Protein AF-A0A923BJ63-F1 (afdb_monomer_lite)

Sequence (170 aa):
MALALPLQIGCSKPSNIPSVPALPPNDTPEGKLARVMQRLDSAIETAQAASGSGVISERRAYHKLLPASAGSALPEAVVFIETTRALAPRAMNDASQAKFAAELEESGEEPSDETRKPLVVEDEKSVEVVEYPLSYDGQRWKLVEELQSKTEDGSPSMEYILFDYALDAN

Secondary structure (DSSP, 8-state):
----------------------PPPTTSHHHHHHHHHHHHHHHHHHHHTT--SSEEEEEEEEEEEEPPPTT--S-EEEEEEEEEEEE-HHHHHHHHHHHHHHHHHHHT----GGGG---------EEEEEEEEEEE-SS-EEESSPPPSB-TTSSBPHHHHHHHHHHH--

Radius of gyration: 27.0 Å; chains: 1; bounding box: 70×40×100 Å

pLDDT: mean 73.63, std 16.7, range [36.0, 94.0]

Structure (mmCIF, N/CA/C/O backbone):
data_AF-A0A923BJ63-F1
#
_entry.id   AF-A0A923BJ63-F1
#
loop_
_atom_site.group_PDB
_atom_site.id
_atom_site.type_symbol
_atom_site.label_atom_id
_atom_site.label_alt_id
_atom_site.label_comp_id
_atom_site.label_asym_id
_atom_site.label_entity_id
_atom_site.label_seq_id
_atom_site.pdbx_PDB_ins_code
_atom_site.Cartn_x
_atom_site.Cartn_y
_atom_site.Cartn_z
_atom_site.occupancy
_atom_site.B_iso_or_equiv
_atom_site.auth_seq_id
_atom_site.auth_comp_id
_atom_site.auth_asym_id
_atom_site.auth_atom_id
_atom_site.pdbx_PDB_model_num
ATOM 1 N N . MET A 1 1 ? -45.704 2.823 -52.641 1.00 36.00 1 MET A N 1
ATOM 2 C CA . MET A 1 1 ? -44.850 1.873 -51.899 1.00 36.00 1 MET A CA 1
ATOM 3 C C . MET A 1 1 ? -43.764 2.696 -51.199 1.00 36.00 1 MET A C 1
ATOM 5 O O . MET A 1 1 ? -43.123 3.453 -51.907 1.00 36.00 1 MET A O 1
ATOM 9 N N . ALA A 1 2 ? -43.683 2.594 -49.858 1.00 39.44 2 ALA A N 1
ATOM 10 C CA . ALA A 1 2 ? -42.667 3.062 -48.875 1.00 39.44 2 ALA A CA 1
ATOM 11 C C . ALA A 1 2 ? -42.150 4.533 -48.935 1.00 39.44 2 ALA A C 1
ATOM 13 O O . ALA A 1 2 ? -41.560 4.928 -49.928 1.00 39.44 2 ALA A O 1
ATOM 14 N N . LEU A 1 3 ? -42.460 5.451 -47.994 1.00 43.16 3 LEU A N 1
ATOM 15 C CA . LEU A 1 3 ? -41.984 5.650 -46.592 1.00 43.16 3 LEU A CA 1
ATOM 16 C C . LEU A 1 3 ? -40.462 5.857 -46.427 1.00 43.16 3 LEU A C 1
ATOM 18 O O . LEU A 1 3 ? -39.726 4.887 -46.555 1.00 43.16 3 LEU A O 1
ATOM 22 N N . ALA A 1 4 ? -40.034 7.079 -46.048 1.00 38.94 4 ALA A N 1
ATOM 23 C CA . ALA A 1 4 ? -39.239 7.380 -44.830 1.00 38.94 4 ALA A CA 1
ATOM 24 C C . ALA A 1 4 ? -38.659 8.828 -44.804 1.00 38.94 4 ALA A C 1
ATOM 26 O O . ALA A 1 4 ? -37.854 9.203 -45.650 1.00 38.94 4 ALA A O 1
ATOM 27 N N . LEU A 1 5 ? -39.050 9.616 -43.788 1.00 38.22 5 LEU A N 1
ATOM 28 C CA . LEU A 1 5 ? -38.247 10.674 -43.123 1.00 38.22 5 LEU A CA 1
ATOM 29 C C . LEU A 1 5 ? -37.298 10.002 -42.091 1.00 38.22 5 LEU A C 1
ATOM 31 O O . LEU A 1 5 ? -37.483 8.806 -41.852 1.00 38.22 5 LEU A O 1
ATOM 35 N N . PRO A 1 6 ? -36.501 10.717 -41.260 1.00 61.91 6 PRO A N 1
ATOM 36 C CA . PRO A 1 6 ? -35.666 11.934 -41.387 1.00 61.91 6 PRO A CA 1
ATOM 37 C C . PRO A 1 6 ? -34.220 11.645 -40.876 1.00 61.91 6 PRO A C 1
ATOM 39 O O . PRO A 1 6 ? -33.954 10.519 -40.485 1.00 61.91 6 PRO A O 1
ATOM 42 N N . LEU A 1 7 ? -33.296 12.620 -40.776 1.00 41.38 7 LEU A N 1
ATOM 43 C CA . LEU A 1 7 ? -32.372 12.699 -39.618 1.00 41.38 7 LEU A CA 1
ATOM 44 C C . LEU A 1 7 ? -31.555 13.995 -39.563 1.00 41.38 7 LEU A C 1
ATOM 46 O O . LEU A 1 7 ? -31.136 14.574 -40.560 1.00 41.38 7 LEU A O 1
ATOM 50 N N . GLN A 1 8 ? -31.414 14.443 -38.325 1.00 42.31 8 GLN A N 1
ATOM 51 C CA . GLN A 1 8 ? -30.975 15.744 -37.862 1.00 42.31 8 GLN A CA 1
ATOM 52 C C . GLN A 1 8 ? -29.452 15.882 -37.940 1.00 42.31 8 GLN A C 1
ATOM 54 O O . GLN A 1 8 ? -28.720 15.020 -37.460 1.00 42.31 8 GLN A O 1
ATOM 59 N N . ILE A 1 9 ? -28.970 17.014 -38.457 1.00 44.84 9 ILE A N 1
ATOM 60 C CA . ILE A 1 9 ? -27.589 17.462 -38.246 1.00 44.84 9 ILE A CA 1
ATOM 61 C C . ILE A 1 9 ? -27.525 18.023 -36.822 1.00 44.84 9 ILE A C 1
ATOM 63 O O . ILE A 1 9 ? -27.707 19.213 -36.584 1.00 44.84 9 ILE A O 1
ATOM 67 N N . GLY A 1 10 ? -27.341 17.125 -35.862 1.00 48.03 10 GLY A N 1
ATOM 68 C CA . GLY A 1 10 ? -26.944 17.445 -34.501 1.00 48.03 10 GLY A CA 1
ATOM 69 C C . GLY A 1 10 ? -25.548 16.890 -34.264 1.00 48.03 10 GLY A C 1
ATOM 70 O O . GLY A 1 10 ? -25.413 15.731 -33.898 1.00 48.03 10 GLY A O 1
ATOM 71 N N . CYS A 1 11 ? -24.511 17.706 -34.453 1.00 48.28 11 CYS A N 1
ATOM 72 C CA . CYS A 1 11 ? -23.184 17.424 -33.904 1.00 48.28 11 CYS A CA 1
ATOM 73 C C . CYS A 1 11 ? -22.802 18.550 -32.945 1.00 48.28 11 CYS A C 1
ATOM 75 O O . CYS A 1 11 ? -22.152 19.529 -33.293 1.00 48.28 11 CYS A O 1
ATOM 77 N N . SER A 1 12 ? -23.354 18.408 -31.742 1.00 45.59 12 SER A N 1
ATOM 78 C CA . SER A 1 12 ? -22.628 18.360 -30.473 1.00 45.59 12 SER A CA 1
ATOM 79 C C . SER A 1 12 ? -21.395 19.257 -30.356 1.00 45.59 12 SER A C 1
ATOM 81 O O . SER A 1 12 ? -20.325 18.953 -30.879 1.00 45.59 12 SER A O 1
ATOM 83 N N . LYS A 1 13 ? -21.539 20.320 -29.555 1.00 47.34 13 LYS A N 1
ATOM 84 C CA . LYS A 1 13 ? -20.419 21.029 -28.921 1.00 47.34 13 LYS A CA 1
ATOM 85 C C . LYS A 1 13 ? -19.425 20.008 -28.342 1.00 47.34 13 LYS A C 1
ATOM 87 O O . LYS A 1 13 ? -19.888 19.053 -27.710 1.00 47.34 13 LYS A O 1
ATOM 92 N N . PRO A 1 14 ? -18.102 20.201 -28.490 1.00 52.16 14 PRO A N 1
ATOM 93 C CA . PRO A 1 14 ? -17.137 19.386 -27.770 1.00 52.16 14 PRO A CA 1
ATOM 94 C C . PRO A 1 14 ? -17.382 19.595 -26.277 1.00 52.16 14 PRO A C 1
ATOM 96 O O . PRO A 1 14 ? -17.186 20.687 -25.740 1.00 52.16 14 PRO A O 1
ATOM 99 N N . SER A 1 15 ? -17.898 18.554 -25.627 1.00 44.81 15 SER A N 1
ATOM 100 C CA . SER A 1 15 ? -17.966 18.494 -24.177 1.00 44.81 15 SER A CA 1
ATOM 101 C C . SER A 1 15 ? -16.526 18.575 -23.694 1.00 44.81 15 SER A C 1
ATOM 103 O O . SER A 1 15 ? -15.715 17.710 -24.018 1.00 44.81 15 SER A O 1
ATOM 105 N N . ASN A 1 16 ? -16.192 19.656 -22.995 1.00 51.94 16 ASN A N 1
ATOM 106 C CA . ASN A 1 16 ? -14.914 19.824 -22.323 1.00 51.94 16 ASN A CA 1
ATOM 107 C C . ASN A 1 16 ? -14.918 18.852 -21.138 1.00 51.94 16 ASN A C 1
ATOM 109 O O . ASN A 1 16 ? -15.285 19.212 -20.022 1.00 51.94 16 ASN A O 1
ATOM 113 N N . ILE A 1 17 ? -14.671 17.574 -21.430 1.00 57.41 17 ILE A N 1
ATOM 114 C CA . ILE A 1 17 ? -14.487 16.553 -20.409 1.00 57.41 17 ILE A CA 1
ATOM 115 C C . ILE A 1 17 ? -13.177 16.940 -19.722 1.00 57.41 17 ILE A C 1
ATOM 117 O O . ILE A 1 17 ? -12.162 17.038 -20.416 1.00 57.41 17 ILE A O 1
ATOM 121 N N . PRO A 1 18 ? -13.176 17.219 -18.408 1.00 49.69 18 PRO A N 1
ATOM 122 C CA . PRO A 1 18 ? -11.935 17.485 -17.701 1.00 49.69 18 PRO A CA 1
ATOM 123 C C . PRO A 1 18 ? -11.003 16.298 -17.938 1.00 49.69 18 PRO A C 1
ATOM 125 O O . PRO A 1 18 ? -11.389 15.156 -17.684 1.00 49.69 18 PRO A O 1
ATOM 128 N N . SER A 1 19 ? -9.815 16.563 -18.491 1.00 52.00 19 SER A N 1
ATOM 129 C CA . SER A 1 19 ? -8.790 15.542 -18.692 1.00 52.00 19 SER A CA 1
ATOM 130 C C . SER A 1 19 ? -8.516 14.880 -17.352 1.00 52.00 19 SER A C 1
ATOM 132 O O . SER A 1 19 ? -7.867 15.462 -16.484 1.00 52.00 19 SER A O 1
ATOM 134 N N . VAL A 1 20 ? -9.030 13.663 -17.185 1.00 58.97 20 VAL A N 1
ATOM 135 C CA . VAL A 1 20 ? -8.563 12.756 -16.142 1.00 58.97 20 VAL A CA 1
ATOM 136 C C . VAL A 1 20 ? -7.048 12.656 -16.335 1.00 58.97 20 VAL A C 1
ATOM 138 O O . VAL A 1 20 ? -6.621 12.488 -17.484 1.00 58.97 20 VAL A O 1
ATOM 141 N N . PRO A 1 21 ? -6.228 12.813 -15.279 1.00 58.03 21 PRO A N 1
ATOM 142 C CA . PRO A 1 21 ? -4.788 12.644 -15.394 1.00 58.03 21 PRO A CA 1
ATOM 143 C C . PRO A 1 21 ? -4.507 11.326 -16.114 1.00 58.03 21 PRO A C 1
ATOM 145 O O . PRO A 1 21 ? -4.928 10.263 -15.658 1.00 58.03 21 PRO A O 1
ATOM 148 N N . ALA A 1 22 ? -3.888 11.406 -17.292 1.00 65.62 22 ALA A N 1
ATOM 149 C CA . ALA A 1 22 ? -3.609 10.221 -18.079 1.00 65.62 22 ALA A CA 1
ATOM 150 C C . ALA A 1 22 ? -2.609 9.372 -17.293 1.00 65.62 22 ALA A C 1
ATOM 152 O O . ALA A 1 22 ? -1.481 9.803 -17.049 1.00 65.62 22 ALA A O 1
ATOM 153 N N . LEU A 1 23 ? -3.043 8.186 -16.863 1.00 69.69 23 LEU A N 1
ATOM 154 C CA . LEU A 1 23 ? -2.148 7.212 -16.255 1.00 69.69 23 LEU A CA 1
ATOM 155 C C . LEU A 1 23 ? -1.012 6.888 -17.242 1.00 69.69 23 LEU A C 1
ATOM 157 O O . LEU A 1 23 ? -1.256 6.851 -18.455 1.00 69.69 23 LEU A O 1
ATOM 161 N N . PRO A 1 24 ? 0.217 6.646 -16.748 1.00 76.94 24 PRO A N 1
ATOM 162 C CA . PRO A 1 24 ? 1.320 6.257 -17.611 1.00 76.94 24 PRO A CA 1
ATOM 163 C C . PRO A 1 24 ? 0.982 4.974 -18.392 1.00 76.94 24 PRO A C 1
ATOM 165 O O . PRO A 1 24 ? 0.133 4.186 -17.955 1.00 76.94 24 PRO A O 1
ATOM 168 N N . PRO A 1 25 ? 1.635 4.734 -19.545 1.00 80.44 25 PRO A N 1
ATOM 169 C CA . PRO A 1 25 ? 1.385 3.540 -20.340 1.00 80.44 25 PRO A CA 1
ATOM 170 C C . PRO A 1 25 ? 1.585 2.271 -19.508 1.00 80.44 25 PRO A C 1
ATOM 172 O O . PRO A 1 25 ? 2.554 2.153 -18.766 1.00 80.44 25 PRO A O 1
ATOM 175 N N . ASN A 1 26 ? 0.680 1.304 -19.658 1.00 79.00 26 ASN A N 1
ATOM 176 C CA . ASN A 1 26 ? 0.660 0.096 -18.828 1.00 79.00 26 ASN A CA 1
ATOM 177 C C . ASN A 1 26 ? 1.939 -0.747 -18.900 1.00 79.00 26 ASN A C 1
ATOM 179 O O . ASN A 1 26 ? 2.272 -1.476 -17.974 1.00 79.00 26 ASN A O 1
ATOM 183 N N . ASP A 1 27 ? 2.635 -0.691 -20.027 1.00 82.88 27 ASP A N 1
ATOM 184 C CA . ASP A 1 27 ? 3.754 -1.592 -20.276 1.00 82.88 27 ASP A CA 1
ATOM 185 C C . ASP A 1 27 ? 5.067 -1.071 -19.681 1.00 82.88 27 ASP A C 1
ATOM 187 O O . ASP A 1 27 ? 6.074 -1.778 -19.709 1.00 82.88 27 ASP A O 1
ATOM 191 N N . THR A 1 28 ? 5.062 0.135 -19.101 1.00 87.88 28 THR A N 1
ATOM 192 C CA . THR A 1 28 ? 6.224 0.683 -18.398 1.00 87.88 28 THR A CA 1
ATOM 193 C C . THR A 1 28 ? 6.182 0.326 -16.909 1.00 87.88 28 THR A C 1
ATOM 195 O O . THR A 1 28 ? 5.098 0.161 -16.333 1.00 87.88 28 THR A O 1
ATOM 198 N N . PRO A 1 29 ? 7.347 0.207 -16.246 1.00 87.88 29 PRO A N 1
ATOM 199 C CA . PRO A 1 29 ? 7.395 -0.018 -14.804 1.00 87.88 29 PRO A CA 1
ATOM 200 C C . PRO A 1 29 ? 6.639 1.072 -14.029 1.00 87.88 29 PRO A C 1
ATOM 202 O O . PRO A 1 29 ? 5.953 0.760 -13.059 1.00 87.88 29 PRO A O 1
ATOM 205 N N . GLU A 1 30 ? 6.667 2.323 -14.490 1.00 89.75 30 GLU A N 1
ATOM 206 C CA . GLU A 1 30 ? 5.938 3.442 -13.884 1.00 89.75 30 GLU A CA 1
ATOM 207 C C . GLU A 1 30 ? 4.420 3.290 -14.026 1.00 89.75 30 GLU A C 1
ATOM 209 O O . GLU A 1 30 ? 3.691 3.523 -13.065 1.00 89.75 30 GLU A O 1
ATOM 214 N N . GLY A 1 31 ? 3.925 2.858 -15.191 1.00 88.38 31 GLY A N 1
ATOM 215 C CA . GLY A 1 31 ? 2.497 2.600 -15.396 1.00 88.38 31 GLY A CA 1
ATOM 216 C C . GLY A 1 31 ? 1.980 1.455 -14.532 1.00 88.38 31 GLY A C 1
ATOM 217 O O . GLY A 1 31 ? 0.903 1.555 -13.940 1.00 88.38 31 GLY A O 1
ATOM 218 N N . LYS A 1 32 ? 2.776 0.392 -14.385 1.00 91.00 32 LYS A N 1
ATOM 219 C CA . LYS A 1 32 ? 2.455 -0.717 -13.476 1.00 91.00 32 LYS A CA 1
ATOM 220 C C . LYS A 1 32 ? 2.478 -0.274 -12.019 1.00 91.00 32 LYS A C 1
ATOM 222 O O . LYS A 1 32 ? 1.567 -0.631 -11.277 1.00 91.00 32 LYS A O 1
ATOM 227 N N . LEU A 1 33 ? 3.458 0.542 -11.623 1.00 92.25 33 LEU A N 1
ATOM 228 C CA . LEU A 1 33 ? 3.525 1.089 -10.267 1.00 92.25 33 LEU A CA 1
ATOM 229 C C . LEU A 1 33 ? 2.314 1.976 -9.973 1.00 92.25 33 LEU A C 1
ATOM 231 O O . LEU A 1 33 ? 1.689 1.827 -8.930 1.00 92.25 33 LEU A O 1
ATOM 235 N N . ALA A 1 34 ? 1.918 2.837 -10.914 1.00 91.25 34 ALA A N 1
ATOM 236 C CA . ALA A 1 34 ? 0.743 3.691 -10.761 1.00 91.25 34 ALA A CA 1
ATOM 237 C C . ALA A 1 34 ? -0.537 2.875 -10.504 1.00 91.25 34 ALA A C 1
ATOM 239 O O . ALA A 1 34 ? -1.371 3.271 -9.694 1.00 91.25 34 ALA A O 1
ATOM 240 N N . ARG A 1 35 ? -0.675 1.699 -11.128 1.00 90.69 35 ARG A N 1
ATOM 241 C CA . ARG A 1 35 ? -1.800 0.784 -10.871 1.00 90.69 35 ARG A CA 1
ATOM 242 C C . ARG A 1 35 ? -1.710 0.062 -9.539 1.00 90.69 35 ARG A C 1
ATOM 244 O O . ARG A 1 35 ? -2.750 -0.225 -8.953 1.00 90.69 35 ARG A O 1
ATOM 251 N N . VAL A 1 36 ? -0.504 -0.284 -9.091 1.00 92.50 36 VAL A N 1
ATOM 252 C CA . VAL A 1 36 ? -0.293 -0.801 -7.730 1.00 92.50 36 VAL A CA 1
ATOM 253 C C . VAL A 1 36 ? -0.757 0.256 -6.727 1.00 92.50 36 VAL A C 1
ATOM 255 O O . VAL A 1 36 ? -1.585 -0.047 -5.877 1.00 92.50 36 VAL A O 1
ATOM 258 N N . MET A 1 37 ? -0.336 1.512 -6.900 1.00 93.75 37 MET A N 1
ATOM 259 C CA . MET A 1 37 ? -0.740 2.623 -6.032 1.00 93.75 37 MET A CA 1
ATOM 260 C C . MET A 1 37 ? -2.248 2.872 -6.055 1.00 93.75 37 MET A C 1
ATOM 262 O O . MET A 1 37 ? -2.862 2.941 -5.000 1.00 93.75 37 MET A O 1
ATOM 266 N N . GLN A 1 38 ? -2.877 2.902 -7.233 1.00 91.12 38 GLN A N 1
ATOM 267 C CA . GLN A 1 38 ? -4.327 3.088 -7.340 1.00 91.12 38 GLN A CA 1
ATOM 268 C C . GLN A 1 38 ? -5.119 1.991 -6.602 1.00 91.12 38 GLN A C 1
ATOM 270 O O . GLN A 1 38 ? -6.151 2.261 -5.983 1.00 91.12 38 GLN A O 1
ATOM 275 N N . ARG A 1 39 ? -4.652 0.738 -6.671 1.00 91.00 39 ARG A N 1
ATOM 276 C CA . ARG A 1 39 ? -5.269 -0.381 -5.945 1.00 91.00 39 ARG A CA 1
ATOM 277 C C . ARG A 1 39 ? -5.029 -0.283 -4.448 1.00 91.00 39 ARG A C 1
ATOM 279 O O . ARG A 1 39 ? -5.951 -0.556 -3.685 1.00 91.00 39 ARG A O 1
ATOM 286 N N . LEU A 1 40 ? -3.827 0.123 -4.050 1.00 91.62 40 LEU A N 1
ATOM 287 C CA . LEU A 1 40 ? -3.475 0.346 -2.655 1.00 91.62 40 LEU A CA 1
ATOM 288 C C . LEU A 1 40 ? -4.359 1.436 -2.036 1.00 91.62 40 LEU A C 1
ATOM 290 O O . LEU A 1 40 ? -4.938 1.207 -0.980 1.00 91.62 40 LEU A O 1
ATOM 294 N N . ASP A 1 41 ? -4.553 2.556 -2.734 1.00 90.25 41 ASP A N 1
ATOM 295 C CA . ASP A 1 41 ? -5.453 3.633 -2.307 1.00 90.25 41 ASP A CA 1
ATOM 296 C C . ASP A 1 41 ? -6.894 3.125 -2.153 1.00 90.25 41 ASP A C 1
ATOM 298 O O . ASP A 1 41 ? -7.514 3.309 -1.108 1.00 90.25 41 ASP A O 1
ATOM 302 N N . SER A 1 42 ? -7.400 2.381 -3.144 1.00 88.81 42 SER A N 1
ATOM 303 C CA . SER A 1 42 ? -8.751 1.794 -3.090 1.00 88.81 42 SER A CA 1
ATOM 304 C C . SER A 1 42 ? -8.924 0.828 -1.905 1.00 88.81 42 SER A C 1
ATOM 306 O O . SER A 1 42 ? -9.973 0.791 -1.252 1.00 88.81 42 SER A O 1
ATOM 308 N N . ALA A 1 43 ? -7.894 0.030 -1.613 1.00 87.56 43 ALA A N 1
ATOM 309 C CA . ALA A 1 43 ? -7.899 -0.9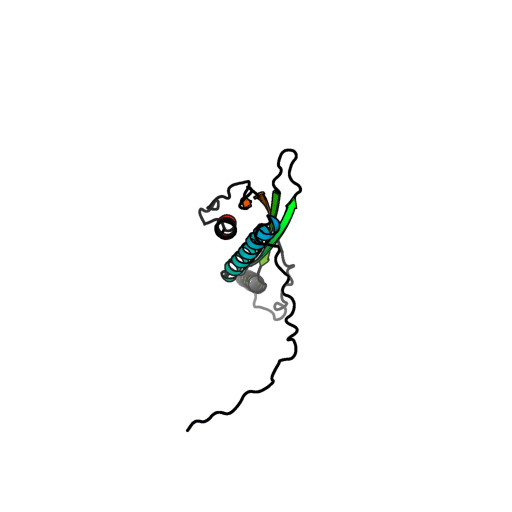05 -0.495 1.00 87.56 43 ALA A CA 1
ATOM 310 C C . ALA A 1 43 ? -7.836 -0.172 0.855 1.00 87.56 43 ALA A C 1
ATOM 312 O O . ALA A 1 43 ? -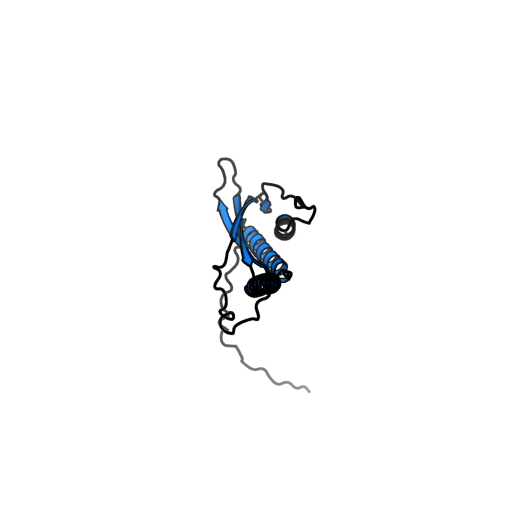8.556 -0.539 1.784 1.00 87.56 43 ALA A O 1
ATOM 313 N N . ILE A 1 44 ? -7.048 0.903 0.947 1.00 88.06 44 ILE A N 1
ATOM 314 C CA . ILE A 1 44 ? -6.967 1.774 2.124 1.00 88.06 44 ILE A CA 1
ATOM 315 C C . ILE A 1 44 ? -8.306 2.472 2.403 1.00 88.06 44 ILE A C 1
ATOM 317 O O . ILE A 1 44 ? -8.735 2.530 3.556 1.00 88.06 44 ILE A O 1
ATOM 321 N N . GLU A 1 45 ? -8.994 2.978 1.382 1.00 85.81 45 GLU A N 1
ATOM 322 C CA . GLU A 1 45 ? -10.315 3.597 1.553 1.00 85.81 45 GLU A CA 1
ATOM 323 C C . GLU A 1 45 ? -11.341 2.583 2.081 1.00 85.81 45 GLU A C 1
ATOM 325 O O . GLU A 1 45 ? -12.063 2.849 3.046 1.00 85.81 45 GLU A O 1
ATOM 330 N N . THR A 1 46 ? -11.348 1.378 1.504 1.00 81.56 46 THR A N 1
ATOM 331 C CA . THR A 1 46 ? -12.236 0.282 1.928 1.00 81.56 46 THR A CA 1
ATOM 332 C C . THR A 1 46 ? -11.959 -0.134 3.375 1.00 81.56 46 THR A C 1
ATOM 334 O O . THR A 1 46 ? -12.878 -0.348 4.165 1.00 81.56 46 THR A O 1
ATOM 337 N N . ALA A 1 47 ? -10.682 -0.202 3.739 1.00 76.50 47 ALA A N 1
ATOM 338 C CA . ALA A 1 47 ? -10.208 -0.502 5.078 1.00 76.50 47 ALA A CA 1
ATOM 339 C C . ALA A 1 47 ? -10.653 0.517 6.137 1.00 76.50 47 ALA A C 1
ATOM 341 O O . ALA A 1 47 ? -11.046 0.145 7.243 1.00 76.50 47 ALA A O 1
ATOM 342 N N . GLN A 1 48 ? -10.581 1.810 5.816 1.00 71.12 48 GLN A N 1
ATOM 343 C CA . GLN A 1 48 ? -10.959 2.882 6.739 1.00 71.12 48 GLN A CA 1
ATOM 344 C C . GLN A 1 48 ? -12.466 2.915 7.003 1.00 71.12 48 GLN A C 1
ATOM 346 O O . GLN A 1 48 ? -12.880 3.184 8.133 1.00 71.12 48 GLN A O 1
ATOM 351 N N . ALA A 1 49 ? -13.284 2.570 6.004 1.00 60.41 49 ALA A N 1
ATOM 352 C CA . ALA A 1 49 ? -14.743 2.562 6.112 1.00 60.41 49 ALA A CA 1
ATOM 353 C C . ALA A 1 49 ? -15.291 1.601 7.192 1.00 60.41 49 ALA A C 1
ATOM 355 O O . ALA A 1 49 ? -16.440 1.740 7.608 1.00 60.41 49 ALA A O 1
ATOM 356 N N . ALA A 1 50 ? -14.480 0.658 7.685 1.00 59.00 50 ALA A N 1
ATOM 357 C CA . ALA A 1 50 ? -14.859 -0.311 8.715 1.00 59.00 50 ALA A CA 1
ATOM 358 C C . ALA A 1 50 ? -14.623 0.157 10.174 1.00 59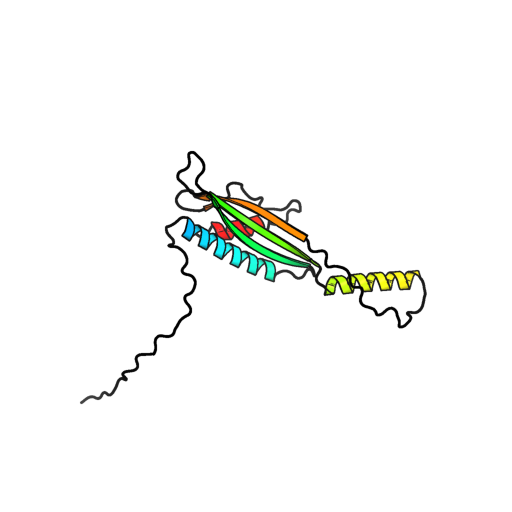.00 50 ALA A C 1
ATOM 360 O O . ALA A 1 50 ? -14.877 -0.604 11.109 1.00 59.00 50 ALA A O 1
ATOM 361 N N . SER A 1 51 ? -14.134 1.381 10.413 1.00 53.31 51 SER A N 1
ATOM 362 C CA . SER A 1 51 ? -13.682 1.803 11.752 1.00 53.31 51 SER A CA 1
ATOM 363 C C . SER A 1 51 ? -14.807 2.364 12.640 1.00 53.31 51 SER A C 1
ATOM 365 O O . SER A 1 51 ? -15.183 3.527 12.532 1.00 53.31 51 SER A O 1
ATOM 367 N N . GLY A 1 52 ? -15.309 1.552 13.580 1.00 54.53 52 GLY A N 1
ATOM 368 C CA . GLY A 1 52 ? -16.303 1.936 14.604 1.00 54.53 52 GLY A CA 1
ATOM 369 C C . GLY A 1 52 ? -15.736 2.277 15.995 1.00 54.53 52 GLY A C 1
ATOM 370 O O . GLY A 1 52 ? -16.489 2.329 16.961 1.00 54.53 52 GLY A O 1
ATOM 371 N N . SER A 1 53 ? -14.419 2.471 16.130 1.00 58.56 53 SER A N 1
ATOM 372 C CA . SER A 1 53 ? -13.706 2.430 17.425 1.00 58.56 53 SER A CA 1
ATOM 373 C C . SER A 1 53 ? -13.570 3.773 18.165 1.00 58.56 53 SER A C 1
ATOM 375 O O . SER A 1 53 ? -12.872 3.841 19.174 1.00 58.56 53 SER A O 1
ATOM 377 N N . GLY A 1 54 ? -14.155 4.867 17.667 1.00 57.97 54 GLY A N 1
ATOM 378 C CA . GLY A 1 54 ? -13.940 6.195 18.267 1.00 57.97 54 GLY A CA 1
ATOM 379 C C . GLY A 1 54 ? -12.495 6.709 18.152 1.00 57.97 54 GLY A C 1
ATOM 380 O O . GLY A 1 54 ? -12.134 7.673 18.818 1.00 57.97 54 GLY A O 1
ATOM 381 N N . VAL A 1 55 ? -11.679 6.091 17.294 1.00 65.75 55 VAL A N 1
ATOM 382 C CA . VAL A 1 55 ? -10.347 6.546 16.879 1.00 65.75 55 VAL A CA 1
ATOM 383 C C . VAL A 1 55 ? -10.425 6.843 15.387 1.00 65.75 55 VAL A C 1
ATOM 385 O O . VAL A 1 55 ? -10.847 5.988 14.607 1.00 65.75 55 VAL A O 1
ATOM 388 N N . ILE A 1 56 ? -10.038 8.052 14.988 1.00 65.12 56 ILE A N 1
ATOM 389 C CA . ILE A 1 56 ? -9.857 8.415 13.585 1.00 65.12 56 ILE A CA 1
ATOM 390 C C . ILE A 1 56 ? -8.478 7.902 13.178 1.00 65.12 56 ILE A C 1
ATOM 392 O O . ILE A 1 56 ? -7.458 8.395 13.658 1.00 65.12 56 ILE A O 1
ATOM 396 N N . SER A 1 57 ? -8.454 6.883 12.321 1.00 72.19 57 SER A N 1
ATOM 397 C CA . SER A 1 57 ? -7.234 6.396 11.681 1.00 72.19 57 SER A CA 1
ATOM 398 C C . SER A 1 57 ? -7.279 6.762 10.203 1.00 72.19 57 SER A C 1
ATOM 400 O O . SER A 1 57 ? -7.993 6.133 9.426 1.00 72.19 57 SER A O 1
ATOM 402 N N . GLU A 1 58 ? -6.526 7.790 9.822 1.00 82.88 58 GLU A N 1
ATOM 403 C CA . GLU A 1 58 ? -6.302 8.127 8.419 1.00 82.88 58 GLU A CA 1
ATOM 404 C C . GLU A 1 58 ? -5.034 7.428 7.942 1.00 82.88 58 GLU A C 1
ATOM 406 O O . GLU A 1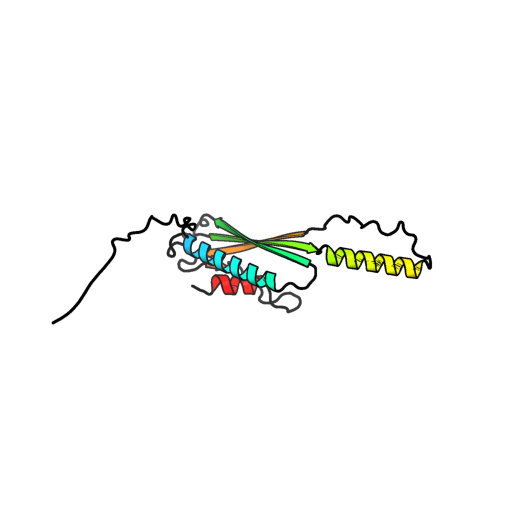 58 ? -4.007 7.452 8.615 1.00 82.88 58 GLU A O 1
ATOM 411 N N . ARG A 1 59 ? -5.101 6.815 6.766 1.00 87.00 59 ARG A N 1
ATOM 412 C CA . ARG A 1 59 ? -3.960 6.215 6.079 1.00 87.00 59 ARG A CA 1
ATOM 413 C C . ARG A 1 59 ? -3.815 6.814 4.694 1.00 87.00 59 ARG A C 1
ATOM 415 O O . ARG A 1 59 ? -4.817 7.018 4.009 1.00 87.00 59 ARG A O 1
ATOM 422 N N . ARG A 1 60 ? -2.579 7.074 4.284 1.00 88.12 60 ARG A N 1
ATOM 423 C CA . ARG A 1 60 ? -2.245 7.571 2.946 1.00 88.12 60 ARG A CA 1
ATOM 424 C C . ARG A 1 60 ? -1.032 6.831 2.421 1.00 88.12 60 ARG A C 1
ATOM 426 O O . ARG A 1 60 ? -0.060 6.663 3.154 1.00 88.12 60 ARG A O 1
ATOM 433 N N . ALA A 1 61 ? -1.095 6.420 1.160 1.00 89.94 61 ALA A N 1
ATOM 434 C CA . ALA A 1 61 ? 0.036 5.828 0.476 1.00 89.94 61 ALA A CA 1
ATOM 435 C C . ALA A 1 61 ? 0.676 6.842 -0.477 1.00 89.94 61 ALA A C 1
ATOM 437 O O . ALA A 1 61 ? -0.002 7.593 -1.176 1.00 89.94 61 ALA A O 1
ATOM 438 N N . TYR A 1 62 ? 1.999 6.860 -0.526 1.00 91.81 62 TYR A N 1
ATOM 439 C CA . TYR A 1 62 ? 2.756 7.585 -1.542 1.00 91.81 62 TYR A CA 1
ATOM 440 C C . TYR A 1 62 ? 3.977 6.770 -1.945 1.00 91.81 62 TYR A C 1
ATOM 442 O O . TYR A 1 62 ? 4.344 5.813 -1.271 1.00 91.81 62 TYR A O 1
ATOM 450 N N . HIS A 1 63 ? 4.593 7.103 -3.076 1.00 92.50 63 HIS A N 1
ATOM 451 C CA . HIS A 1 63 ? 5.716 6.331 -3.593 1.00 92.50 63 HIS A CA 1
ATOM 452 C C . HIS A 1 63 ? 6.835 7.221 -4.108 1.00 92.50 63 HIS A C 1
ATOM 454 O O . HIS A 1 63 ? 6.621 8.360 -4.527 1.00 92.50 63 HIS A O 1
ATOM 460 N N . LYS A 1 64 ? 8.037 6.654 -4.119 1.00 92.38 64 LYS A N 1
ATOM 461 C CA . LYS A 1 64 ? 9.218 7.236 -4.740 1.00 92.38 64 LYS A CA 1
ATOM 462 C C . LYS A 1 64 ? 9.886 6.186 -5.613 1.00 92.38 64 LYS A C 1
ATOM 464 O O . LYS A 1 64 ? 10.242 5.120 -5.124 1.00 92.38 64 LYS A O 1
ATOM 469 N N . LEU A 1 65 ? 10.082 6.505 -6.889 1.00 90.31 65 LEU A N 1
ATOM 470 C CA . LEU A 1 65 ? 10.934 5.712 -7.772 1.00 90.31 65 LEU A CA 1
ATOM 471 C C . LEU A 1 65 ? 12.399 5.974 -7.429 1.00 90.31 65 LEU A C 1
ATOM 473 O O . LEU A 1 65 ? 12.821 7.127 -7.285 1.00 90.31 65 LEU A O 1
ATOM 477 N N . LEU A 1 66 ? 13.163 4.900 -7.294 1.00 87.19 66 LEU A N 1
ATOM 478 C CA . LEU A 1 66 ? 14.594 4.941 -7.065 1.00 87.19 66 LEU A CA 1
ATOM 479 C C . LEU A 1 66 ? 15.334 4.648 -8.376 1.00 87.19 66 LEU A C 1
ATOM 481 O O . LEU A 1 66 ? 14.878 3.828 -9.182 1.00 87.19 66 LEU A O 1
ATOM 485 N N . PRO A 1 67 ? 16.479 5.310 -8.618 1.00 76.88 67 PRO A N 1
ATOM 486 C CA . PRO A 1 67 ? 17.366 4.895 -9.693 1.00 76.88 67 PRO A CA 1
ATOM 487 C C . PRO A 1 67 ? 17.836 3.461 -9.424 1.00 76.88 67 PRO A C 1
ATOM 489 O O . PRO A 1 67 ? 18.043 3.088 -8.271 1.00 76.88 67 PRO A O 1
ATOM 492 N N . ALA A 1 68 ? 18.016 2.669 -10.480 1.00 74.44 68 ALA A N 1
ATOM 493 C CA . ALA A 1 68 ? 18.474 1.293 -10.333 1.00 74.44 68 ALA A CA 1
ATOM 494 C C . ALA A 1 68 ? 19.822 1.234 -9.587 1.00 74.44 68 ALA A C 1
ATOM 496 O O . ALA A 1 68 ? 20.750 1.992 -9.896 1.00 74.44 68 ALA A O 1
ATOM 497 N N . SER A 1 69 ? 19.921 0.339 -8.602 1.00 71.31 69 SER A N 1
ATOM 498 C CA . SER A 1 69 ? 21.144 0.105 -7.831 1.00 71.31 69 SER A CA 1
ATOM 499 C C . SER A 1 69 ? 22.308 -0.310 -8.738 1.00 71.31 69 SER A C 1
ATOM 501 O O . SER A 1 69 ? 22.108 -0.934 -9.782 1.00 71.31 69 SER A O 1
ATOM 503 N N . ALA A 1 70 ? 23.547 0.009 -8.346 1.00 57.28 70 ALA A N 1
ATOM 504 C CA . ALA A 1 70 ? 24.741 -0.343 -9.116 1.00 57.28 70 ALA A CA 1
ATOM 505 C C . ALA A 1 70 ? 24.809 -1.866 -9.360 1.00 57.28 70 ALA A C 1
ATOM 507 O O . ALA A 1 70 ? 25.126 -2.632 -8.454 1.00 57.28 70 ALA A O 1
ATOM 508 N N . GLY A 1 71 ? 24.493 -2.297 -10.587 1.00 66.06 71 GLY A N 1
ATOM 509 C CA . GLY A 1 71 ? 24.443 -3.710 -10.988 1.00 66.06 71 GLY A CA 1
ATOM 510 C C . GLY A 1 71 ? 23.059 -4.235 -11.393 1.00 66.06 71 GLY A C 1
ATOM 511 O O . GLY A 1 71 ? 22.986 -5.326 -11.954 1.00 66.06 71 GLY A O 1
ATOM 512 N N . SER A 1 72 ? 21.982 -3.472 -11.187 1.00 70.81 72 SER A N 1
ATOM 513 C CA . SER A 1 72 ? 20.641 -3.783 -11.696 1.00 70.81 72 SER A CA 1
ATOM 514 C C . SER A 1 72 ? 20.276 -2.846 -12.847 1.00 70.81 72 SER A C 1
ATOM 516 O O . SER A 1 72 ? 20.542 -1.649 -12.796 1.00 70.81 72 SER A O 1
ATOM 518 N N . ALA A 1 73 ? 19.658 -3.387 -13.897 1.00 77.06 73 ALA A N 1
ATOM 519 C CA . ALA A 1 73 ? 19.041 -2.588 -14.959 1.00 77.06 73 ALA A CA 1
ATOM 520 C C . ALA A 1 73 ? 17.563 -2.273 -14.669 1.00 77.06 73 ALA A C 1
ATOM 522 O O . ALA A 1 73 ? 16.931 -1.532 -15.419 1.00 77.06 73 ALA A O 1
ATOM 523 N N . LEU A 1 74 ? 17.000 -2.875 -13.619 1.00 85.25 74 LEU A N 1
ATOM 524 C CA . LEU A 1 74 ? 15.583 -2.788 -13.297 1.00 85.25 74 LEU A CA 1
ATOM 525 C C . LEU A 1 74 ? 15.352 -1.732 -12.209 1.00 85.25 74 LEU A C 1
ATOM 527 O O . LEU A 1 74 ? 16.160 -1.636 -11.282 1.00 85.25 74 LEU A O 1
ATOM 531 N N . PRO A 1 75 ? 14.276 -0.933 -12.323 1.00 87.31 75 PRO A N 1
ATOM 532 C CA . PRO A 1 75 ? 13.974 0.116 -11.366 1.00 87.31 75 PRO A CA 1
ATOM 533 C C . PRO A 1 75 ? 13.539 -0.457 -10.018 1.00 87.31 75 PRO A C 1
ATOM 535 O O . PRO A 1 75 ? 12.960 -1.542 -9.918 1.00 87.31 75 PRO A O 1
ATOM 538 N N . GLU A 1 76 ? 13.774 0.339 -8.986 1.00 91.94 76 GLU A N 1
ATOM 539 C CA . GLU A 1 76 ? 13.314 0.094 -7.626 1.00 91.94 76 GLU A CA 1
ATOM 540 C C . GLU A 1 76 ? 12.330 1.200 -7.232 1.00 91.94 76 GLU A C 1
ATOM 542 O O . GLU A 1 76 ? 12.296 2.281 -7.827 1.00 91.94 76 GLU A O 1
ATOM 547 N N . ALA A 1 77 ? 11.499 0.936 -6.234 1.00 93.00 77 ALA A N 1
ATOM 548 C CA . ALA A 1 77 ? 10.585 1.917 -5.677 1.00 93.00 77 ALA A CA 1
ATOM 549 C C . ALA A 1 77 ? 10.487 1.731 -4.168 1.00 93.00 77 ALA A C 1
ATOM 551 O O . ALA A 1 77 ? 10.727 0.647 -3.651 1.00 93.00 77 ALA A O 1
ATOM 552 N N . VAL A 1 78 ? 10.092 2.778 -3.459 1.00 93.81 78 VAL A N 1
ATOM 553 C CA . VAL A 1 78 ? 9.676 2.675 -2.059 1.00 93.81 78 VAL A CA 1
ATOM 554 C C . VAL A 1 78 ? 8.264 3.211 -1.969 1.00 93.81 78 VAL A C 1
ATOM 556 O O . VAL A 1 78 ? 7.991 4.319 -2.439 1.00 93.81 78 VAL A O 1
ATOM 559 N N . VAL A 1 79 ? 7.373 2.406 -1.405 1.00 94.00 79 VAL A N 1
ATOM 560 C CA . VAL A 1 79 ? 6.021 2.815 -1.038 1.00 94.00 79 VAL A CA 1
ATOM 561 C C . VAL A 1 79 ? 6.030 3.162 0.440 1.00 94.00 79 VAL A C 1
ATOM 563 O O . VAL A 1 79 ? 6.555 2.418 1.257 1.00 94.00 79 VAL A O 1
ATOM 566 N N . PHE A 1 80 ? 5.445 4.294 0.785 1.00 91.88 80 PHE A N 1
ATOM 567 C CA . PHE A 1 80 ? 5.314 4.772 2.147 1.00 91.88 80 PHE A CA 1
ATOM 568 C C . PHE A 1 80 ? 3.841 4.723 2.517 1.00 91.88 80 PHE A C 1
ATOM 570 O O . PHE A 1 80 ? 3.007 5.222 1.758 1.00 91.88 80 PHE A O 1
ATOM 577 N N . ILE A 1 81 ? 3.526 4.148 3.674 1.00 90.31 81 ILE A N 1
ATOM 578 C CA . ILE A 1 81 ? 2.188 4.234 4.259 1.00 90.31 81 ILE A CA 1
ATOM 579 C C . ILE A 1 81 ? 2.294 5.104 5.502 1.00 90.31 81 ILE A C 1
ATOM 581 O O . ILE A 1 81 ? 2.916 4.723 6.492 1.00 90.31 81 ILE A O 1
ATOM 585 N N . GLU A 1 82 ? 1.682 6.280 5.435 1.00 89.31 82 GLU A N 1
ATOM 586 C CA . GLU A 1 82 ? 1.503 7.160 6.581 1.00 89.31 82 GLU A CA 1
ATOM 587 C C . GLU A 1 82 ? 0.178 6.821 7.258 1.00 89.31 82 GLU A C 1
ATOM 589 O O . GLU A 1 82 ? -0.874 6.883 6.626 1.00 89.31 82 GLU A O 1
ATOM 594 N N . THR A 1 83 ? 0.231 6.487 8.544 1.00 86.50 83 THR A N 1
ATOM 595 C CA . THR A 1 83 ? -0.925 6.278 9.409 1.00 86.50 83 THR A CA 1
ATOM 596 C C . THR A 1 83 ? -0.979 7.393 10.444 1.00 86.50 83 THR A C 1
ATOM 598 O O . THR A 1 83 ? -0.158 7.468 11.352 1.00 86.50 83 THR A O 1
ATOM 601 N N . THR A 1 84 ? -1.983 8.252 10.331 1.00 84.69 84 THR A N 1
ATOM 602 C CA . THR A 1 84 ? -2.356 9.210 11.368 1.00 84.69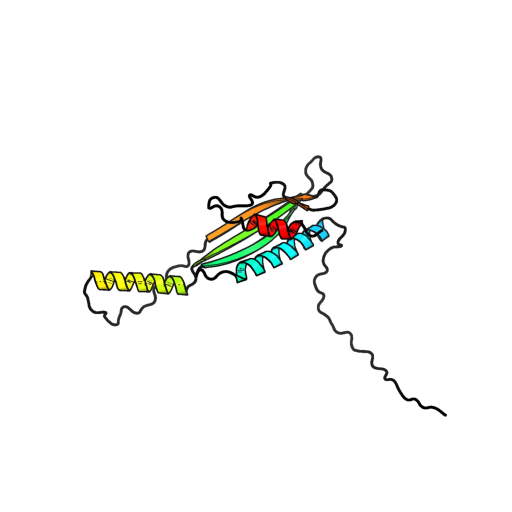 84 THR A CA 1
ATOM 603 C C . THR A 1 84 ? -3.395 8.570 12.283 1.00 84.69 84 THR A C 1
ATOM 605 O O . THR A 1 84 ? -4.421 8.093 11.797 1.00 84.69 84 THR A O 1
ATOM 608 N N . ARG A 1 85 ? -3.179 8.597 13.601 1.00 80.81 85 ARG A N 1
ATOM 609 C CA . ARG A 1 85 ? -4.184 8.209 14.599 1.00 80.81 85 ARG A CA 1
ATOM 610 C C . ARG A 1 85 ? -4.499 9.395 15.504 1.00 80.81 85 ARG A C 1
ATOM 612 O O . ARG A 1 85 ? -3.596 10.038 16.030 1.00 80.81 85 ARG A O 1
ATOM 619 N N . ALA A 1 86 ? -5.785 9.666 15.680 1.00 75.81 86 ALA A N 1
ATOM 620 C CA . ALA A 1 86 ? -6.295 10.653 16.622 1.00 75.81 86 ALA A CA 1
ATOM 621 C C . ALA A 1 86 ? -7.536 10.097 17.326 1.00 75.81 86 ALA A C 1
ATOM 623 O O . ALA A 1 86 ? -8.320 9.351 16.733 1.00 75.81 86 ALA A O 1
ATOM 624 N N . LEU A 1 87 ? -7.738 10.452 18.592 1.00 68.75 87 LEU A N 1
ATOM 625 C CA . LEU A 1 87 ? -8.984 10.140 19.292 1.00 68.75 87 LEU A CA 1
ATOM 626 C C . LEU A 1 87 ? -10.129 10.956 18.686 1.00 68.75 87 LEU A C 1
ATOM 628 O O . LEU A 1 87 ? -9.979 12.139 18.390 1.00 68.75 87 LEU A O 1
ATOM 632 N N . ALA A 1 88 ? -11.289 10.331 18.482 1.00 65.00 88 ALA A N 1
ATOM 633 C CA . ALA A 1 88 ? -12.458 11.068 18.033 1.00 65.00 88 ALA A CA 1
ATOM 634 C C . ALA A 1 88 ? -12.901 12.033 19.149 1.00 65.00 88 ALA A C 1
ATOM 636 O O . ALA A 1 88 ? -13.041 11.599 20.298 1.00 65.00 88 ALA A O 1
ATOM 637 N N . PRO A 1 89 ? -13.250 13.291 18.825 1.00 63.84 89 PRO A N 1
ATOM 638 C CA . PRO A 1 89 ? -13.673 14.278 19.823 1.00 63.84 89 PRO A CA 1
ATOM 639 C C . PRO A 1 89 ? -14.825 13.807 20.730 1.00 63.84 89 PRO A C 1
ATOM 641 O O . PRO A 1 89 ? -14.925 14.210 21.883 1.00 63.84 89 PRO A O 1
ATOM 644 N N . ARG A 1 90 ? -15.698 12.914 20.235 1.00 61.47 90 ARG A N 1
ATOM 645 C CA . ARG A 1 90 ? -16.782 12.311 21.033 1.00 61.47 90 ARG A CA 1
ATOM 646 C C . ARG A 1 90 ? -16.271 11.352 22.108 1.00 61.47 90 ARG A C 1
ATOM 648 O O . ARG A 1 90 ? -16.679 11.485 23.251 1.00 61.47 90 ARG A O 1
ATOM 655 N N . ALA A 1 91 ? -15.348 10.453 21.765 1.00 60.69 91 ALA A N 1
ATOM 656 C CA . ALA A 1 91 ? -14.772 9.510 22.725 1.00 60.69 91 ALA A CA 1
ATOM 657 C C . ALA A 1 91 ? -14.001 10.239 23.836 1.00 60.69 91 ALA A C 1
ATOM 659 O O . ALA A 1 91 ? -14.038 9.834 24.995 1.00 60.69 91 ALA A O 1
ATOM 660 N N . MET A 1 92 ? -13.350 11.352 23.490 1.00 63.69 92 MET A N 1
ATOM 661 C CA . MET A 1 92 ? -12.669 12.212 24.454 1.00 63.69 92 MET A CA 1
ATOM 662 C C . MET A 1 92 ? -13.658 12.888 25.413 1.00 63.69 92 MET A C 1
ATOM 664 O O . MET A 1 92 ? -13.467 12.835 26.624 1.00 63.69 92 MET A O 1
ATOM 668 N N . ASN A 1 93 ? -14.758 13.437 24.886 1.00 65.44 93 ASN A N 1
ATOM 669 C CA . ASN A 1 93 ? -15.824 14.021 25.702 1.00 65.44 93 ASN A CA 1
ATOM 670 C C . ASN A 1 93 ? -16.476 12.993 26.640 1.00 65.44 93 ASN A C 1
ATOM 672 O O . ASN A 1 93 ? -16.713 13.312 27.803 1.00 65.44 93 ASN A O 1
ATOM 676 N N . ASP A 1 94 ? -16.726 11.770 26.168 1.00 67.25 94 ASP A N 1
ATOM 677 C CA . ASP A 1 94 ? -17.315 10.699 26.981 1.00 67.25 94 ASP A CA 1
ATOM 678 C C . ASP A 1 94 ? -16.360 10.261 28.104 1.00 67.25 94 ASP A C 1
ATOM 680 O O . ASP A 1 94 ? -16.772 10.115 29.254 1.00 67.25 94 ASP A O 1
ATOM 684 N N . ALA A 1 95 ? -15.064 10.116 27.804 1.00 66.81 95 ALA A N 1
ATOM 685 C CA . ALA A 1 95 ? -14.049 9.770 28.798 1.00 66.81 95 ALA A CA 1
ATOM 686 C C . ALA A 1 95 ? -13.856 10.879 29.845 1.00 66.81 95 ALA A C 1
ATOM 688 O O . ALA A 1 95 ? -13.735 10.589 31.037 1.00 66.81 95 ALA A O 1
ATOM 689 N N . SER A 1 96 ? -13.855 12.147 29.424 1.00 66.19 96 SER A N 1
ATOM 690 C CA . SER A 1 96 ? -13.820 13.287 30.341 1.00 66.19 96 SER A CA 1
ATOM 691 C C . SER A 1 96 ? -15.059 13.316 31.235 1.00 66.19 96 SER A C 1
ATOM 693 O O . SER A 1 96 ? -14.916 13.440 32.446 1.00 66.19 96 SER A O 1
ATOM 695 N N . GLN A 1 97 ? -16.262 13.132 30.679 1.00 67.38 97 GLN A N 1
ATOM 696 C CA . GLN A 1 97 ? -17.499 13.073 31.467 1.00 67.38 97 GLN A CA 1
ATOM 697 C C . GLN A 1 97 ? -17.506 11.907 32.461 1.00 67.38 97 GLN A C 1
ATOM 699 O O . GLN A 1 97 ? -17.919 12.090 33.603 1.00 67.38 97 GLN A O 1
ATOM 704 N N . ALA A 1 98 ? -17.014 10.732 32.062 1.00 71.44 98 ALA A N 1
ATOM 705 C CA . ALA A 1 98 ? -16.912 9.575 32.946 1.00 71.44 98 ALA A CA 1
ATOM 706 C C . ALA A 1 98 ? -15.940 9.817 34.112 1.00 71.44 98 ALA A C 1
ATOM 708 O O . ALA A 1 98 ? -16.254 9.464 35.246 1.00 71.44 98 ALA A O 1
ATOM 709 N N . LYS A 1 99 ? -14.790 10.460 33.859 1.00 68.88 99 LYS A N 1
ATOM 710 C CA . LYS A 1 99 ? -13.856 10.852 34.927 1.00 68.88 99 LYS A CA 1
ATOM 711 C C . LYS A 1 99 ? -14.490 11.847 35.892 1.00 68.88 99 LYS A C 1
ATOM 713 O O . LYS A 1 99 ? -14.438 11.622 37.092 1.00 68.88 99 LYS A O 1
ATOM 718 N N . PHE A 1 100 ? -15.149 12.881 35.372 1.00 64.94 100 PHE A N 1
ATOM 719 C CA . PHE A 1 100 ? -15.843 13.855 36.213 1.00 64.94 100 PHE A CA 1
ATOM 720 C C . PHE A 1 100 ? -16.951 13.230 37.056 1.00 64.94 100 PHE A C 1
ATOM 722 O O . PHE A 1 100 ? -17.087 13.583 38.221 1.00 64.94 100 PHE A O 1
ATOM 729 N N . ALA A 1 101 ? -17.724 12.297 36.496 1.00 67.94 101 ALA A N 1
ATOM 730 C CA . ALA A 1 101 ? -18.749 11.575 37.243 1.00 67.94 101 ALA A CA 1
ATOM 731 C C . ALA A 1 101 ? -18.143 10.731 38.377 1.00 67.94 101 ALA A C 1
ATOM 733 O O . ALA A 1 101 ? -18.663 10.757 39.488 1.00 67.94 101 ALA A O 1
ATOM 734 N N . ALA A 1 102 ? -17.021 10.048 38.126 1.00 70.56 102 ALA A N 1
ATOM 735 C CA . ALA A 1 102 ? -16.318 9.270 39.147 1.00 70.56 102 ALA A CA 1
ATOM 736 C C . ALA A 1 102 ? -15.746 10.156 40.271 1.00 70.56 102 ALA A C 1
ATOM 738 O O . ALA A 1 102 ? -15.864 9.816 41.444 1.00 70.56 102 ALA A O 1
ATOM 739 N N . GLU A 1 103 ? -15.185 11.317 39.928 1.00 64.62 103 GLU A N 1
ATOM 740 C CA . GLU A 1 103 ? -14.627 12.278 40.892 1.00 64.62 103 GLU A CA 1
ATOM 741 C C . GLU A 1 103 ? -15.726 12.958 41.737 1.00 64.62 103 GLU A C 1
ATOM 743 O O . GLU A 1 103 ? -15.518 13.268 42.911 1.00 64.62 103 GLU A O 1
ATOM 748 N N . LEU A 1 104 ? -16.930 13.137 41.176 1.00 64.31 104 LEU A N 1
ATOM 749 C CA . LEU A 1 104 ? -18.118 13.612 41.898 1.00 64.31 104 LEU A CA 1
ATOM 750 C C . LEU A 1 104 ? -18.682 12.556 42.860 1.00 64.31 104 LEU A C 1
ATOM 752 O O . LEU A 1 104 ? -19.059 12.883 43.984 1.00 64.31 104 LEU A O 1
ATOM 756 N N . GLU A 1 105 ? -18.723 11.289 42.440 1.00 64.81 105 GLU A N 1
ATOM 757 C CA . GLU A 1 105 ? -19.133 10.180 43.311 1.00 64.81 105 GLU A CA 1
ATOM 758 C C . GLU A 1 105 ? -18.138 9.945 44.458 1.00 64.81 105 GLU A C 1
ATOM 760 O O . GLU A 1 105 ? -18.553 9.591 45.562 1.00 64.81 105 GLU A O 1
ATOM 765 N N . GLU A 1 106 ? -16.842 10.184 44.232 1.00 64.50 106 GLU A N 1
ATOM 766 C CA . GLU A 1 106 ? -15.799 10.057 45.257 1.00 64.50 106 GLU A CA 1
ATOM 767 C C . GLU A 1 106 ? -15.785 11.237 46.248 1.00 64.50 106 GLU A C 1
ATOM 769 O O . GLU A 1 106 ? -15.506 11.044 47.433 1.00 64.50 106 GLU A O 1
ATOM 774 N N . SER A 1 107 ? -16.122 12.450 45.797 1.00 59.62 107 SER A N 1
ATOM 775 C CA . SER A 1 107 ? -16.128 13.659 46.639 1.00 59.62 107 SER A CA 1
ATOM 776 C C . SER A 1 107 ? -17.448 13.911 47.382 1.00 59.62 107 SER A C 1
ATOM 778 O O . SER A 1 107 ? -17.451 14.624 48.385 1.00 59.62 107 SER A O 1
ATOM 780 N N . GLY A 1 108 ? -18.562 13.305 46.950 1.00 57.91 108 GLY A N 1
ATOM 781 C CA . GLY A 1 108 ? -19.871 13.425 47.607 1.00 57.91 108 GLY A CA 1
ATOM 782 C C . GLY A 1 108 ? -20.504 14.824 47.540 1.00 57.91 108 GLY A C 1
ATOM 783 O O . GLY A 1 108 ? -21.427 15.109 48.305 1.00 57.91 108 GLY A O 1
ATOM 784 N N . GLU A 1 109 ? -20.015 15.698 46.657 1.00 54.41 109 GLU A N 1
ATOM 785 C CA . GLU A 1 109 ? -20.407 17.108 46.561 1.00 54.41 109 GLU A CA 1
ATOM 786 C C . GLU A 1 109 ? -21.427 17.322 45.421 1.00 54.41 109 GLU A C 1
ATOM 788 O O . GLU A 1 109 ? -21.236 16.841 44.304 1.00 54.41 109 GLU A O 1
ATOM 793 N N . GLU A 1 110 ? -22.548 18.011 45.686 1.00 52.84 110 GLU A N 1
ATOM 794 C CA . GLU A 1 110 ? -23.581 18.282 44.668 1.00 52.84 110 GLU A CA 1
ATOM 795 C C . GLU A 1 110 ? -23.041 19.190 43.540 1.00 52.84 110 GLU A C 1
ATOM 797 O O . GLU A 1 110 ? -22.343 20.171 43.813 1.00 52.84 110 GLU A O 1
ATOM 802 N N . PRO A 1 111 ? -23.374 18.920 42.261 1.00 51.56 111 PRO A N 1
ATOM 803 C CA . PRO A 1 111 ? -22.758 19.610 41.133 1.00 51.56 111 PRO A CA 1
ATOM 804 C C . PRO A 1 111 ? -23.193 21.081 41.066 1.00 51.56 111 PRO A C 1
ATOM 806 O O . PRO A 1 111 ? -24.355 21.391 40.799 1.00 51.56 111 PRO A O 1
ATOM 809 N N . SER A 1 112 ? -22.245 22.000 41.258 1.00 51.94 112 SER A N 1
ATOM 810 C CA . SER A 1 112 ? -22.449 23.432 41.018 1.00 51.94 112 SER A CA 1
ATOM 811 C C . SER A 1 112 ? -22.386 23.776 39.518 1.00 51.94 112 SER A C 1
ATOM 813 O O . SER A 1 112 ? -21.722 23.116 38.719 1.00 51.94 112 SER A O 1
ATOM 815 N N . ASP A 1 113 ? -23.119 24.818 39.112 1.00 49.06 113 ASP A N 1
ATOM 816 C CA . ASP A 1 113 ? -23.396 25.181 37.706 1.00 49.06 113 ASP A CA 1
ATOM 817 C C . ASP A 1 113 ? -22.155 25.699 36.926 1.00 49.06 113 ASP A C 1
ATOM 819 O O . ASP A 1 113 ? -22.212 25.899 35.712 1.00 49.06 113 ASP A O 1
ATOM 823 N N . GLU A 1 114 ? -21.002 25.883 37.587 1.00 48.81 114 GLU A N 1
ATOM 824 C CA . GLU A 1 114 ? -19.737 26.307 36.954 1.00 48.81 114 GLU A CA 1
ATOM 825 C C . GLU A 1 114 ? -18.955 25.157 36.282 1.00 48.81 114 GLU A C 1
ATOM 827 O O . GLU A 1 114 ? -18.071 25.410 35.458 1.00 48.81 114 GLU A O 1
ATOM 832 N N . THR A 1 115 ? -19.311 23.896 36.548 1.00 48.28 115 THR A N 1
ATOM 833 C CA . THR A 1 115 ? -18.567 22.690 36.120 1.00 48.28 115 THR A CA 1
ATOM 834 C C . THR A 1 115 ? -18.820 22.278 34.658 1.00 48.28 115 THR A C 1
ATOM 836 O O . THR A 1 115 ? -18.263 21.302 34.167 1.00 48.28 115 THR A O 1
ATOM 839 N N . ARG A 1 116 ? -19.640 23.024 33.904 1.00 48.59 116 ARG A N 1
ATOM 840 C CA . ARG A 1 116 ? -19.997 22.723 32.498 1.00 48.59 116 ARG A CA 1
ATOM 841 C C . ARG A 1 116 ? -19.062 23.332 31.446 1.00 48.59 116 ARG A C 1
ATOM 843 O O . ARG A 1 116 ? -19.431 23.403 30.273 1.00 48.59 116 ARG A O 1
ATOM 850 N N . LYS A 1 117 ? -17.872 23.814 31.816 1.00 49.03 117 LYS A N 1
ATOM 851 C CA . LYS A 1 117 ? -16.911 24.292 30.811 1.00 49.03 117 LYS A CA 1
ATOM 852 C C . LYS A 1 117 ? -16.287 23.088 30.094 1.00 49.03 117 LYS A C 1
ATOM 854 O O . LYS A 1 117 ? -15.673 22.262 30.765 1.00 49.03 117 LYS A O 1
ATOM 859 N N . PRO A 1 118 ? -16.431 22.966 28.761 1.00 49.12 118 PRO A N 1
ATOM 860 C CA . PRO A 1 118 ? -15.807 21.880 28.019 1.00 49.12 118 PRO A CA 1
ATOM 861 C C . PRO A 1 118 ? -14.290 21.956 28.198 1.00 49.12 118 PRO A C 1
ATOM 863 O O . PRO A 1 118 ? -13.681 23.010 27.999 1.00 49.12 118 PRO A O 1
ATOM 866 N N . LEU A 1 119 ? -13.697 20.841 28.615 1.00 49.59 119 LEU A N 1
ATOM 867 C CA . LEU A 1 119 ? -12.257 20.709 28.772 1.00 49.59 119 LEU A CA 1
ATOM 868 C C . LEU A 1 119 ? -11.625 20.745 27.380 1.00 49.59 119 LEU A C 1
ATOM 870 O O . LEU A 1 119 ? -11.865 19.860 26.562 1.00 49.59 119 LEU A O 1
ATOM 874 N N . VAL A 1 120 ? -10.850 21.790 27.095 1.00 49.22 120 VAL A N 1
ATOM 875 C CA . VAL A 1 120 ? -10.024 21.851 25.887 1.00 49.22 120 VAL A CA 1
ATOM 876 C C . VAL A 1 120 ? -8.777 21.027 26.179 1.00 49.22 120 VAL A C 1
ATOM 878 O O . VAL A 1 120 ? -7.846 21.515 26.813 1.00 49.22 120 VAL A O 1
ATOM 881 N N . VAL A 1 121 ? -8.798 19.753 25.797 1.00 50.91 121 VAL A N 1
ATOM 882 C CA . VAL A 1 121 ? -7.604 18.904 25.802 1.00 50.91 121 VAL A CA 1
ATOM 883 C C . VAL A 1 121 ? -6.986 18.989 24.410 1.00 50.91 121 VAL A C 1
ATOM 885 O O . VAL A 1 121 ? -7.705 18.890 23.418 1.00 50.91 121 VAL A O 1
ATOM 888 N N . GLU A 1 122 ? -5.680 19.234 24.329 1.00 53.38 122 GLU A N 1
ATOM 889 C CA . GLU A 1 122 ? -4.965 19.261 23.051 1.00 53.38 122 GLU A CA 1
ATOM 890 C C . GLU A 1 122 ? -5.038 17.877 22.386 1.00 53.38 122 GLU A C 1
ATOM 892 O O . GLU A 1 122 ? -4.781 16.857 23.027 1.00 53.38 122 GLU A O 1
ATOM 897 N N . ASP A 1 123 ? -5.433 17.843 21.110 1.00 56.56 123 ASP A N 1
ATOM 898 C CA . ASP A 1 123 ? -5.579 16.608 20.338 1.00 56.56 123 ASP A CA 1
ATOM 899 C C . ASP A 1 123 ? -4.223 15.890 20.226 1.00 56.56 123 ASP A C 1
ATOM 901 O O . ASP A 1 123 ? -3.329 16.318 19.490 1.00 56.56 123 ASP A O 1
ATOM 905 N N . GLU A 1 124 ? -4.062 14.769 20.931 1.00 65.12 124 GLU A N 1
ATOM 906 C CA . GLU A 1 124 ? -2.870 13.930 20.808 1.00 65.12 124 GLU A CA 1
ATOM 907 C C . GLU A 1 124 ? -2.952 13.146 19.487 1.00 65.12 124 GLU A C 1
ATOM 909 O O . GLU A 1 124 ? -3.597 12.100 19.374 1.00 65.12 124 GLU A O 1
ATOM 914 N N . LYS A 1 125 ? -2.352 13.716 18.439 1.00 74.44 125 LYS A N 1
ATOM 915 C CA . LYS A 1 125 ? -2.236 13.108 17.111 1.00 74.44 125 LYS A CA 1
ATOM 916 C C . LYS A 1 125 ? -0.898 12.386 16.996 1.00 74.44 125 LYS A C 1
ATOM 918 O O . LYS A 1 125 ? 0.153 13.020 17.064 1.00 74.44 125 LYS A O 1
ATOM 923 N N . SER A 1 126 ? -0.929 11.082 16.736 1.00 79.62 126 SER A N 1
ATOM 924 C CA . SER A 1 126 ? 0.262 10.321 16.355 1.00 79.62 126 SER A CA 1
ATOM 925 C C . SER A 1 126 ? 0.308 10.122 14.842 1.00 79.62 126 SER A C 1
ATOM 927 O O . SER A 1 126 ? -0.718 9.901 14.194 1.00 79.62 126 SER A O 1
ATOM 929 N N . VAL A 1 127 ? 1.503 10.247 14.266 1.00 84.81 127 VAL A N 1
ATOM 930 C CA . VAL A 1 127 ? 1.766 9.988 12.847 1.00 84.81 127 VAL A CA 1
ATOM 931 C C . VAL A 1 127 ? 2.882 8.960 12.769 1.00 84.81 127 VAL A C 1
ATOM 933 O O . VAL A 1 127 ? 3.975 9.183 13.281 1.00 84.81 127 VAL A O 1
ATOM 936 N N . GLU A 1 128 ? 2.586 7.835 12.138 1.00 87.69 128 GLU A N 1
ATOM 937 C CA . GLU A 1 128 ? 3.511 6.736 11.900 1.00 87.69 128 GLU A CA 1
ATOM 938 C C . GLU A 1 128 ? 3.721 6.600 10.394 1.00 87.69 128 GLU A C 1
ATOM 940 O O . GLU A 1 128 ? 2.752 6.571 9.639 1.00 87.69 128 GLU A O 1
ATOM 945 N N . VAL A 1 129 ? 4.972 6.525 9.944 1.00 88.81 129 VAL A N 1
ATOM 946 C CA . VAL A 1 129 ? 5.302 6.300 8.532 1.00 88.81 129 VAL A CA 1
ATOM 947 C C . VAL A 1 129 ? 6.126 5.032 8.432 1.00 88.81 129 VAL A C 1
ATOM 949 O O . VAL A 1 129 ? 7.167 4.924 9.077 1.00 88.81 129 VAL A O 1
ATOM 952 N N . VAL A 1 130 ? 5.663 4.092 7.611 1.00 91.31 130 VAL A N 1
ATOM 953 C CA . VAL A 1 130 ? 6.358 2.827 7.356 1.00 91.31 130 VAL A CA 1
ATOM 954 C C . VAL A 1 130 ? 6.746 2.744 5.886 1.00 91.31 130 VAL A C 1
ATOM 956 O O . VAL A 1 130 ? 5.955 3.096 5.006 1.00 91.31 130 VAL A O 1
ATOM 959 N N . GLU A 1 131 ? 7.971 2.289 5.634 1.00 93.62 131 GLU A N 1
ATOM 960 C CA . GLU A 1 131 ? 8.549 2.148 4.300 1.00 93.62 131 GLU A CA 1
ATOM 961 C C . GLU A 1 131 ? 8.475 0.698 3.821 1.00 93.62 131 GLU A C 1
ATOM 963 O O . GLU A 1 131 ? 8.828 -0.232 4.542 1.00 93.62 131 GLU A O 1
ATOM 968 N N . TYR A 1 132 ? 8.068 0.521 2.569 1.00 94.00 132 TYR A N 1
ATOM 969 C CA . TYR A 1 132 ? 7.936 -0.767 1.904 1.00 94.00 132 TYR A CA 1
ATOM 970 C C . TYR A 1 132 ? 8.734 -0.722 0.602 1.00 94.00 132 TYR A C 1
ATOM 972 O O . TYR A 1 132 ? 8.270 -0.150 -0.391 1.00 94.00 132 TYR A O 1
ATOM 980 N N . PRO A 1 133 ? 9.957 -1.273 0.584 1.00 93.06 133 PRO A N 1
ATOM 981 C CA . PRO A 1 133 ? 10.763 -1.330 -0.624 1.00 93.06 133 PRO A CA 1
ATOM 982 C C . PRO A 1 133 ? 10.173 -2.327 -1.625 1.00 93.06 133 PRO A C 1
ATOM 984 O O . PRO A 1 133 ? 9.826 -3.459 -1.279 1.00 93.06 133 PRO A O 1
ATOM 987 N N . LEU A 1 134 ? 10.080 -1.908 -2.883 1.00 93.31 134 LEU A N 1
ATOM 988 C CA . LEU A 1 134 ? 9.603 -2.692 -4.012 1.00 93.31 134 LEU A CA 1
ATOM 989 C C . LEU A 1 134 ? 10.706 -2.814 -5.074 1.00 93.31 134 LEU A C 1
ATOM 991 O O . LEU A 1 134 ? 11.393 -1.849 -5.407 1.00 93.31 134 LEU A O 1
ATOM 995 N N . SER A 1 135 ? 10.817 -4.000 -5.666 1.00 92.31 135 SER A N 1
ATOM 996 C CA . SER A 1 135 ? 11.683 -4.283 -6.813 1.00 92.31 135 SER A CA 1
ATOM 997 C C . SER A 1 135 ? 10.848 -4.653 -8.037 1.00 92.31 135 SER A C 1
ATOM 999 O O . SER A 1 135 ? 9.830 -5.346 -7.927 1.00 92.31 135 SER A O 1
ATOM 1001 N N . TYR A 1 136 ? 11.253 -4.172 -9.212 1.00 91.06 136 TYR A N 1
ATOM 1002 C CA . TYR A 1 136 ? 10.652 -4.581 -10.478 1.00 91.06 136 TYR A CA 1
ATOM 1003 C C . TYR A 1 136 ? 11.419 -5.775 -11.050 1.00 91.06 136 TYR A C 1
ATOM 1005 O O . TYR A 1 136 ? 12.629 -5.696 -11.233 1.00 91.06 136 TYR A O 1
ATOM 1013 N N . ASP A 1 137 ? 10.731 -6.873 -11.373 1.00 89.19 137 ASP A N 1
ATOM 1014 C CA . ASP A 1 137 ? 11.366 -8.096 -11.900 1.00 89.19 137 ASP A CA 1
ATOM 1015 C C . ASP A 1 137 ? 11.411 -8.170 -13.439 1.00 89.19 137 ASP A C 1
ATOM 1017 O O . ASP A 1 137 ? 11.800 -9.187 -14.012 1.00 89.19 137 ASP A O 1
ATOM 1021 N N . GLY A 1 138 ? 11.012 -7.093 -14.121 1.00 86.81 138 GLY A N 1
ATOM 1022 C CA . GLY A 1 138 ? 10.859 -7.045 -15.577 1.00 86.81 138 GLY A CA 1
ATOM 1023 C C . GLY A 1 138 ? 9.410 -7.219 -16.036 1.00 86.81 138 GLY A C 1
ATOM 1024 O O . GLY A 1 138 ? 9.052 -6.735 -17.112 1.00 86.81 138 GLY A O 1
ATOM 1025 N N . GLN A 1 139 ? 8.552 -7.815 -15.204 1.00 88.56 139 GLN A N 1
ATOM 1026 C CA . GLN A 1 139 ? 7.136 -8.019 -15.498 1.00 88.56 139 GLN A CA 1
ATOM 1027 C C . GLN A 1 139 ? 6.214 -7.377 -14.459 1.00 88.56 139 GLN A C 1
ATOM 1029 O O . GLN A 1 139 ? 5.202 -6.789 -14.846 1.00 88.56 139 GLN A O 1
ATOM 1034 N N . ARG A 1 140 ? 6.546 -7.463 -13.171 1.00 91.06 140 ARG A N 1
ATOM 1035 C CA . ARG A 1 140 ? 5.720 -6.993 -12.056 1.00 91.06 140 ARG A CA 1
ATOM 1036 C C . ARG A 1 140 ? 6.563 -6.407 -10.928 1.00 91.06 140 ARG A C 1
ATOM 1038 O O . ARG A 1 140 ? 7.756 -6.676 -10.807 1.00 91.06 140 ARG A O 1
ATOM 1045 N N . TRP A 1 141 ? 5.907 -5.602 -10.101 1.00 92.81 141 TRP A N 1
ATOM 1046 C CA . TRP A 1 141 ? 6.471 -5.114 -8.849 1.00 92.81 141 TRP A CA 1
ATOM 1047 C C . TRP A 1 141 ? 6.282 -6.147 -7.742 1.00 92.81 141 TRP A C 1
ATOM 1049 O O . TRP A 1 141 ? 5.249 -6.816 -7.689 1.00 92.81 141 TRP A O 1
ATOM 1059 N N . LYS A 1 142 ? 7.277 -6.271 -6.866 1.00 92.88 142 LYS A N 1
ATOM 1060 C CA . LYS A 1 142 ? 7.268 -7.162 -5.703 1.00 92.88 142 LYS A CA 1
ATOM 1061 C C . LYS A 1 142 ? 7.858 -6.453 -4.502 1.00 92.88 142 LYS A C 1
ATOM 1063 O O . LYS A 1 142 ? 8.814 -5.699 -4.664 1.00 92.88 142 LYS A O 1
ATOM 1068 N N . LEU A 1 143 ? 7.337 -6.742 -3.315 1.00 92.56 143 LEU A N 1
ATOM 1069 C CA . LEU A 1 143 ? 8.003 -6.361 -2.075 1.00 92.56 143 LEU A CA 1
ATOM 1070 C C . LEU A 1 143 ? 9.382 -7.026 -2.002 1.00 92.56 143 LEU A C 1
ATOM 1072 O O . LEU A 1 143 ? 9.540 -8.185 -2.386 1.00 92.56 143 LEU A O 1
ATOM 1076 N N . VAL A 1 144 ? 10.377 -6.269 -1.548 1.00 90.62 144 VAL A N 1
ATOM 1077 C CA . VAL A 1 144 ? 11.731 -6.785 -1.298 1.00 90.62 144 VAL A CA 1
ATOM 1078 C C . VAL A 1 144 ? 11.743 -7.669 -0.051 1.00 90.62 144 VAL A C 1
ATOM 1080 O O . VAL A 1 144 ? 12.438 -8.681 -0.027 1.00 90.62 144 VAL A O 1
ATOM 1083 N N . GLU A 1 145 ? 10.952 -7.303 0.957 1.00 89.81 145 GLU A N 1
ATOM 1084 C CA . GLU A 1 145 ? 10.787 -8.050 2.200 1.00 89.81 145 GLU A CA 1
ATOM 1085 C C . GLU A 1 145 ? 9.358 -8.585 2.309 1.00 89.81 145 GLU A C 1
ATOM 1087 O O . GLU A 1 145 ? 8.388 -7.871 2.048 1.00 89.81 145 GLU A O 1
ATOM 1092 N N . GLU A 1 146 ? 9.221 -9.859 2.675 1.00 86.81 146 GLU A N 1
ATOM 1093 C CA . GLU A 1 146 ? 7.907 -10.460 2.878 1.00 86.81 146 GLU A CA 1
ATOM 1094 C C . GLU A 1 146 ? 7.259 -9.912 4.150 1.00 86.81 146 GLU A C 1
ATOM 1096 O O . GLU A 1 146 ? 7.833 -9.954 5.238 1.00 86.81 146 GLU A O 1
ATOM 1101 N N . LEU A 1 147 ? 6.025 -9.431 4.013 1.00 88.44 147 LEU A N 1
ATOM 1102 C CA . LEU A 1 147 ? 5.233 -8.987 5.151 1.00 88.44 147 LEU A CA 1
ATOM 1103 C C . LEU A 1 147 ? 4.679 -10.184 5.916 1.00 88.44 147 LEU A C 1
ATOM 1105 O O . LEU A 1 147 ? 4.244 -11.179 5.331 1.00 88.44 147 LEU A O 1
ATOM 1109 N N . GLN A 1 148 ? 4.639 -10.067 7.240 1.00 86.94 148 GLN A N 1
ATOM 1110 C CA . GLN A 1 148 ? 3.995 -11.073 8.071 1.00 86.94 148 GLN A CA 1
ATOM 1111 C C . GLN A 1 148 ? 2.485 -11.052 7.837 1.00 86.94 148 GLN A C 1
ATOM 1113 O O . GLN A 1 148 ? 1.854 -10.007 7.928 1.00 86.94 148 GLN A O 1
ATOM 1118 N N . SER A 1 149 ? 1.883 -12.216 7.590 1.00 84.50 149 SER A N 1
ATOM 1119 C CA . SER A 1 149 ? 0.431 -12.325 7.374 1.00 84.50 149 SER A CA 1
ATOM 1120 C C . SER A 1 149 ? -0.401 -12.074 8.634 1.00 84.50 149 SER A C 1
ATOM 1122 O O . SER A 1 149 ? -1.613 -11.862 8.547 1.00 84.50 149 SER A O 1
ATOM 1124 N N . LYS A 1 150 ? 0.229 -12.090 9.813 1.00 84.69 150 LYS A N 1
ATOM 1125 C CA . LYS A 1 150 ? -0.408 -11.871 11.111 1.00 84.69 150 LYS A CA 1
ATOM 1126 C C . LYS A 1 150 ? 0.417 -10.919 11.965 1.00 84.69 150 LYS A C 1
ATOM 1128 O O . LYS A 1 150 ? 1.639 -10.918 11.871 1.00 84.69 150 LYS A O 1
ATOM 1133 N N . THR A 1 151 ? -0.261 -10.147 12.802 1.00 83.25 151 THR A N 1
ATOM 1134 C CA . THR A 1 151 ? 0.355 -9.356 13.868 1.00 83.25 151 THR A CA 1
ATOM 1135 C C . THR A 1 151 ? 0.753 -10.249 15.046 1.00 83.25 151 THR A C 1
ATOM 1137 O O . THR A 1 151 ? 0.371 -11.422 15.101 1.00 83.25 151 THR A O 1
ATOM 1140 N N . GLU A 1 152 ? 1.493 -9.698 16.013 1.00 80.81 152 GLU A N 1
ATOM 1141 C CA . GLU A 1 152 ? 1.890 -10.408 17.243 1.00 80.81 152 GLU A CA 1
ATOM 1142 C C . GLU A 1 152 ? 0.683 -10.981 18.010 1.00 80.81 152 GLU A C 1
ATOM 1144 O O . GLU A 1 152 ? 0.754 -12.078 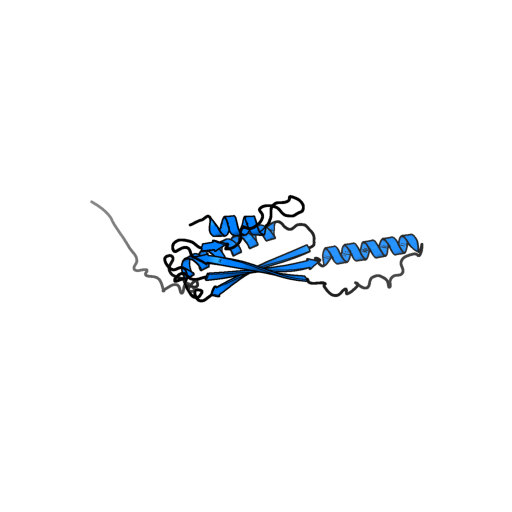18.560 1.00 80.81 152 GLU A O 1
ATOM 1149 N N . ASP A 1 153 ? -0.465 -10.300 17.938 1.00 78.19 153 ASP A N 1
ATOM 1150 C CA . ASP A 1 153 ? -1.736 -10.723 18.540 1.00 78.19 153 ASP A CA 1
ATOM 1151 C C . ASP A 1 153 ? -2.480 -11.806 17.726 1.00 78.19 153 ASP A C 1
ATOM 1153 O O . ASP A 1 153 ? -3.610 -12.180 18.043 1.00 78.19 153 ASP A O 1
ATOM 1157 N N . GLY A 1 154 ? -1.893 -12.296 16.629 1.00 79.50 154 GLY A N 1
ATOM 1158 C CA . GLY A 1 154 ? -2.463 -13.334 15.764 1.00 79.50 154 GLY A CA 1
ATOM 1159 C C . GLY A 1 154 ? -3.589 -12.865 14.834 1.00 79.50 154 GLY A C 1
ATOM 1160 O O . GLY A 1 154 ? -4.125 -13.680 14.073 1.00 79.50 154 GLY A O 1
ATOM 1161 N N . SER A 1 155 ? -3.930 -11.575 14.865 1.00 81.12 155 SER A N 1
ATOM 1162 C CA . SER A 1 155 ? -4.863 -10.935 13.929 1.00 81.12 155 SER A CA 1
ATOM 1163 C C . SER A 1 155 ? -4.212 -10.770 12.553 1.00 81.12 155 SER A C 1
ATOM 1165 O O . SER A 1 155 ? -2.990 -10.682 12.480 1.00 81.12 155 SER A O 1
ATOM 1167 N N . PRO A 1 156 ? -4.972 -10.741 11.444 1.00 79.88 156 PRO A N 1
ATOM 1168 C CA . PRO A 1 156 ? -4.378 -10.542 10.126 1.00 79.88 156 PRO A CA 1
ATOM 1169 C C . PRO A 1 156 ? -3.667 -9.183 10.040 1.00 79.88 156 PRO A C 1
ATOM 1171 O O . PRO A 1 156 ? -4.222 -8.169 10.467 1.00 79.88 156 PRO A O 1
ATOM 1174 N N . SER A 1 157 ? -2.449 -9.163 9.488 1.00 84.88 157 SER A N 1
ATOM 1175 C CA . SER A 1 157 ? -1.743 -7.904 9.220 1.00 84.88 157 SER A CA 1
ATOM 1176 C C . SER A 1 157 ? -2.469 -7.148 8.121 1.00 84.88 157 SER A C 1
ATOM 1178 O O . SER A 1 157 ? -2.781 -7.690 7.056 1.00 84.88 157 SER A O 1
ATOM 1180 N N . MET A 1 158 ? -2.722 -5.874 8.391 1.00 84.88 158 MET A N 1
ATOM 1181 C CA . MET A 1 158 ? -3.414 -5.020 7.450 1.00 84.88 158 MET A CA 1
ATOM 1182 C C . MET A 1 158 ? -2.546 -4.734 6.230 1.00 84.88 158 MET A C 1
ATOM 1184 O O . MET A 1 158 ? -3.011 -4.794 5.099 1.00 84.88 158 MET A O 1
ATOM 1188 N N . GLU A 1 159 ? -1.269 -4.475 6.470 1.00 86.75 159 GLU A N 1
ATOM 1189 C CA . GLU A 1 159 ? -0.248 -4.182 5.476 1.00 86.75 159 GLU A CA 1
ATOM 1190 C C . GLU A 1 159 ? -0.105 -5.362 4.515 1.00 86.75 159 GLU A C 1
ATOM 1192 O O . GLU A 1 159 ? -0.118 -5.171 3.301 1.00 86.75 159 GLU A O 1
ATOM 1197 N N . TYR A 1 160 ? -0.073 -6.586 5.051 1.00 86.62 160 TYR A N 1
ATOM 1198 C CA . TYR A 1 160 ? -0.077 -7.799 4.242 1.00 86.62 160 TYR A CA 1
ATOM 1199 C C . TYR A 1 160 ? -1.299 -7.860 3.319 1.00 86.62 160 TYR A C 1
ATOM 1201 O O . TYR A 1 160 ? -1.129 -8.019 2.116 1.00 86.62 160 TYR A O 1
ATOM 1209 N N . ILE A 1 161 ? -2.518 -7.667 3.841 1.00 87.19 161 ILE A N 1
ATOM 1210 C CA . ILE A 1 161 ? -3.749 -7.698 3.026 1.00 87.19 161 ILE A CA 1
ATOM 1211 C C . ILE A 1 161 ? -3.728 -6.614 1.940 1.00 87.19 161 ILE A C 1
ATOM 1213 O O . ILE A 1 161 ? -4.096 -6.869 0.792 1.00 87.19 161 ILE A O 1
ATOM 1217 N N . LEU A 1 162 ? -3.309 -5.398 2.301 1.00 89.44 162 LEU A N 1
ATOM 1218 C CA . LEU A 1 162 ? -3.242 -4.263 1.386 1.00 89.44 162 LEU A CA 1
ATOM 1219 C C . LEU A 1 162 ? -2.285 -4.545 0.220 1.00 89.44 162 LEU A C 1
ATOM 1221 O O . LEU A 1 162 ? -2.653 -4.336 -0.938 1.00 89.44 162 LEU A O 1
ATOM 1225 N N . PHE A 1 163 ? -1.079 -5.039 0.509 1.00 91.31 163 PHE A N 1
ATOM 1226 C CA . PHE A 1 163 ? -0.084 -5.344 -0.518 1.00 91.31 163 PHE A CA 1
ATOM 1227 C C . PHE A 1 163 ? -0.395 -6.618 -1.304 1.00 91.31 163 PHE A C 1
ATOM 1229 O O . PHE A 1 163 ? -0.141 -6.635 -2.505 1.00 91.31 163 PHE A O 1
ATOM 1236 N N . ASP A 1 164 ? -0.982 -7.640 -0.682 1.00 90.44 164 ASP A N 1
ATOM 1237 C CA . ASP A 1 164 ? -1.438 -8.853 -1.370 1.00 90.44 164 ASP A CA 1
ATOM 1238 C C . ASP A 1 164 ? -2.454 -8.485 -2.463 1.00 90.44 164 ASP A C 1
ATOM 1240 O O . ASP A 1 164 ? -2.232 -8.740 -3.647 1.00 90.44 164 ASP A O 1
ATOM 1244 N N . TYR A 1 165 ? -3.483 -7.704 -2.116 1.00 89.50 165 TYR A N 1
ATOM 1245 C CA . TYR A 1 165 ? -4.449 -7.189 -3.091 1.00 89.50 165 TYR A CA 1
ATOM 1246 C C . TYR A 1 165 ? -3.809 -6.276 -4.156 1.00 89.50 165 TYR A C 1
ATOM 1248 O O . TYR A 1 165 ? -4.092 -6.383 -5.358 1.00 89.50 165 TYR A O 1
ATOM 1256 N N . ALA A 1 166 ? -2.944 -5.349 -3.734 1.00 89.50 166 ALA A N 1
ATOM 1257 C CA . ALA A 1 166 ? -2.355 -4.360 -4.632 1.00 89.50 166 ALA A CA 1
ATOM 1258 C C . ALA A 1 166 ? -1.309 -4.945 -5.595 1.00 89.50 166 ALA A C 1
ATOM 1260 O O . ALA A 1 166 ? -1.072 -4.343 -6.644 1.00 89.50 166 ALA A O 1
ATOM 1261 N N . LEU A 1 167 ? -0.700 -6.094 -5.286 1.00 90.56 167 LEU A N 1
ATOM 1262 C CA . LEU A 1 167 ? 0.347 -6.716 -6.104 1.00 90.56 167 LEU A CA 1
ATOM 1263 C C . LEU A 1 167 ? -0.137 -7.933 -6.909 1.00 90.56 167 LEU A C 1
ATOM 1265 O O . LEU A 1 167 ? 0.414 -8.174 -7.988 1.00 90.56 167 LEU A O 1
ATOM 1269 N N . ASP A 1 168 ? -1.167 -8.655 -6.451 1.00 81.19 168 ASP A N 1
ATOM 1270 C CA . ASP A 1 168 ? -1.603 -9.917 -7.075 1.00 81.19 168 ASP A CA 1
ATOM 1271 C C . ASP A 1 168 ? -2.351 -9.722 -8.410 1.00 81.19 168 ASP A C 1
ATOM 1273 O O . ASP A 1 168 ? -2.192 -10.510 -9.340 1.00 81.19 168 ASP A O 1
ATOM 1277 N N . ALA A 1 169 ? -3.088 -8.618 -8.593 1.00 63.88 169 ALA A N 1
ATOM 1278 C CA . ALA A 1 169 ? -3.779 -8.356 -9.865 1.00 63.88 169 ALA A CA 1
ATOM 1279 C C . ALA A 1 169 ? -2.822 -7.817 -10.958 1.00 63.88 169 ALA A C 1
ATOM 1281 O O . ALA A 1 169 ? -2.703 -6.606 -11.157 1.00 63.88 169 ALA A O 1
ATOM 1282 N N . ASN A 1 170 ? -2.101 -8.693 -11.659 1.00 53.03 170 ASN A N 1
ATOM 1283 C CA . ASN A 1 170 ? -1.343 -8.351 -12.874 1.00 53.03 170 ASN A CA 1
ATOM 1284 C C . ASN A 1 170 ? -1.633 -9.324 -14.014 1.00 53.03 170 ASN A C 1
ATOM 1286 O O . ASN A 1 170 ? -1.480 -10.545 -13.798 1.00 53.03 170 ASN A O 1
#

Foldseek 3Di:
DDDDDDDDPDDDDPDPDPPDPDQPDCLDQRSQVVQLQVLLVVLQVVVQVPDPPQKRKDKDKDKDKDDDDDPDPWIKMKIKIKIKIWGHPVVVQVVVVVVVVVVCVVVVDDDDPVPPDDDPDPIPMDIDMDIFMWTDPSGFIDTPDQDDQADPVRHGDSVNVSNCRSGVPD